Protein AF-A0A9X1FP89-F1 (afdb_monomer_lite)

Organism: NCBI:txid2857106

Structure (mmCIF, N/CA/C/O backbone):
data_AF-A0A9X1FP89-F1
#
_entry.id   AF-A0A9X1FP89-F1
#
loop_
_atom_site.group_PDB
_atom_site.id
_atom_site.type_symbol
_atom_site.label_atom_id
_atom_site.label_alt_id
_atom_site.label_comp_id
_atom_site.label_asym_id
_atom_site.label_entity_id
_atom_site.label_seq_id
_atom_site.pdbx_PDB_ins_code
_atom_site.Cartn_x
_atom_site.Cartn_y
_atom_site.Cartn_z
_atom_site.occupancy
_atom_site.B_iso_or_equiv
_atom_site.auth_seq_id
_atom_site.auth_comp_id
_atom_site.auth_asym_id
_atom_site.auth_atom_id
_atom_site.pdbx_PDB_model_num
ATOM 1 N N . MET A 1 1 ? 8.595 -19.463 -24.495 1.00 46.66 1 MET A N 1
ATOM 2 C CA . MET A 1 1 ? 9.398 -18.256 -24.786 1.00 46.66 1 MET A CA 1
ATOM 3 C C . MET A 1 1 ? 8.411 -17.117 -24.954 1.00 46.66 1 MET A C 1
ATOM 5 O O . MET A 1 1 ? 7.507 -17.278 -25.763 1.00 46.66 1 MET A O 1
ATOM 9 N N . ALA A 1 2 ? 8.495 -16.056 -24.147 1.00 54.38 2 ALA A N 1
ATOM 10 C CA . ALA A 1 2 ? 7.658 -14.874 -24.354 1.00 54.38 2 ALA A CA 1
ATOM 11 C C . ALA A 1 2 ? 8.023 -14.244 -25.707 1.00 54.38 2 ALA A C 1
ATOM 13 O O . ALA A 1 2 ? 9.203 -14.219 -26.069 1.00 54.38 2 ALA A O 1
ATOM 14 N N . ASN A 1 3 ? 7.022 -13.810 -26.473 1.00 66.75 3 ASN A N 1
ATOM 15 C CA . ASN A 1 3 ? 7.259 -13.108 -27.727 1.00 66.75 3 ASN A CA 1
ATOM 16 C C . ASN A 1 3 ? 7.947 -11.774 -27.405 1.00 66.75 3 ASN A C 1
ATOM 18 O O . ASN A 1 3 ? 7.342 -10.910 -26.784 1.00 66.75 3 ASN A O 1
ATOM 22 N N . ILE A 1 4 ? 9.209 -11.624 -27.810 1.00 62.62 4 ILE A N 1
ATOM 23 C CA . ILE A 1 4 ? 10.054 -10.476 -27.447 1.00 62.62 4 ILE A CA 1
ATOM 24 C C . ILE A 1 4 ? 9.498 -9.169 -28.042 1.00 62.62 4 ILE A C 1
ATOM 26 O O . ILE A 1 4 ? 9.781 -8.098 -27.523 1.00 62.62 4 ILE A O 1
ATOM 30 N N . THR A 1 5 ? 8.675 -9.243 -29.095 1.00 68.75 5 THR A N 1
ATOM 31 C CA . THR A 1 5 ? 8.035 -8.069 -29.710 1.00 68.75 5 THR A CA 1
ATOM 32 C C . THR A 1 5 ? 6.664 -7.739 -29.121 1.00 68.75 5 THR A C 1
ATOM 34 O O . THR A 1 5 ? 6.023 -6.801 -29.584 1.00 68.75 5 THR A O 1
ATOM 37 N N . HIS A 1 6 ? 6.159 -8.532 -28.175 1.00 74.94 6 HIS A N 1
ATOM 38 C CA . HIS A 1 6 ? 4.847 -8.312 -27.581 1.00 74.94 6 HIS A CA 1
ATOM 39 C C . HIS A 1 6 ? 4.991 -7.517 -26.283 1.00 74.94 6 HIS A C 1
ATOM 41 O O . HIS A 1 6 ? 5.431 -8.066 -25.275 1.00 74.94 6 HIS A O 1
ATOM 47 N N . ASN A 1 7 ? 4.602 -6.243 -26.327 1.00 78.06 7 ASN A N 1
ATOM 48 C CA . ASN A 1 7 ? 4.531 -5.370 -25.162 1.00 78.06 7 ASN A CA 1
ATOM 49 C C . ASN A 1 7 ? 3.125 -5.458 -24.539 1.00 78.06 7 ASN A C 1
ATOM 51 O O . ASN A 1 7 ? 2.133 -5.154 -25.199 1.00 78.06 7 ASN A O 1
ATOM 55 N N . LEU A 1 8 ? 3.033 -5.932 -23.299 1.00 77.25 8 LEU A N 1
ATOM 56 C CA . LEU A 1 8 ? 1.801 -6.063 -22.522 1.00 77.25 8 LEU A CA 1
ATOM 57 C C . LEU A 1 8 ? 1.361 -4.718 -21.939 1.00 77.25 8 LEU A C 1
ATOM 59 O O . LEU A 1 8 ? 0.159 -4.501 -21.790 1.00 77.25 8 LEU A O 1
ATOM 63 N N . ILE A 1 9 ? 2.305 -3.834 -21.596 1.00 87.19 9 ILE A N 1
ATOM 64 C CA . ILE A 1 9 ? 2.025 -2.505 -21.042 1.00 87.19 9 ILE A CA 1
ATOM 65 C C . ILE A 1 9 ? 2.865 -1.469 -21.796 1.00 87.19 9 ILE A C 1
ATOM 67 O O . ILE A 1 9 ? 3.996 -1.159 -21.432 1.00 87.19 9 ILE A O 1
ATOM 71 N N . ASP A 1 10 ? 2.269 -0.885 -22.835 1.00 86.25 10 ASP A N 1
ATOM 72 C CA . ASP A 1 10 ? 2.898 0.144 -23.670 1.00 86.25 10 ASP A CA 1
ATOM 73 C C . ASP A 1 10 ? 2.369 1.544 -23.340 1.00 86.25 10 ASP A C 1
ATOM 75 O O . ASP A 1 10 ? 1.729 2.209 -24.154 1.00 86.25 10 ASP A O 1
ATOM 79 N N . GLN A 1 11 ? 2.552 1.965 -22.089 1.00 88.69 11 GLN A N 1
ATOM 80 C CA . GLN A 1 11 ? 2.116 3.284 -21.638 1.00 88.69 11 GLN A CA 1
ATOM 81 C C . GLN A 1 11 ? 2.988 3.825 -20.510 1.00 88.69 11 GLN A C 1
ATOM 83 O O . GLN A 1 11 ? 3.505 3.087 -19.671 1.00 88.69 11 GLN A O 1
ATOM 88 N N . THR A 1 12 ? 3.076 5.147 -20.457 1.00 91.44 12 THR A N 1
ATOM 89 C CA . THR A 1 12 ? 3.593 5.894 -19.312 1.00 91.44 12 THR A CA 1
ATOM 90 C C . THR A 1 12 ? 2.441 6.603 -18.624 1.00 91.44 12 THR A C 1
ATOM 92 O O . THR A 1 12 ? 1.541 7.101 -19.301 1.00 91.44 12 THR A O 1
ATOM 95 N N . LEU A 1 13 ? 2.492 6.715 -17.299 1.00 91.38 13 LEU A N 1
ATOM 96 C CA . LEU A 1 13 ? 1.613 7.645 -16.596 1.00 91.38 13 LEU A CA 1
ATOM 97 C C . LEU A 1 13 ? 2.005 9.072 -16.981 1.00 91.38 13 LEU A C 1
ATOM 99 O O . LEU A 1 13 ? 3.177 9.442 -16.879 1.00 91.38 13 LEU A O 1
ATOM 103 N N . ASP A 1 14 ? 1.039 9.865 -17.433 1.00 95.38 14 ASP A N 1
ATOM 104 C CA . ASP A 1 14 ? 1.263 11.289 -17.627 1.00 95.38 14 ASP A CA 1
ATOM 105 C C . ASP A 1 14 ? 1.428 11.998 -16.263 1.00 95.38 14 ASP A C 1
ATOM 107 O O . ASP A 1 14 ? 0.981 11.485 -15.228 1.00 95.38 14 ASP A O 1
ATOM 111 N N . PRO A 1 15 ? 2.062 13.185 -16.230 1.00 95.44 15 PRO A N 1
ATOM 112 C CA . PRO A 1 15 ? 2.335 13.881 -14.975 1.00 95.44 15 PRO A CA 1
ATOM 113 C C . PRO A 1 15 ? 1.086 14.222 -14.151 1.00 95.44 15 PRO A C 1
ATOM 115 O O . PRO A 1 15 ? 1.170 14.251 -12.923 1.00 95.44 15 PRO A O 1
ATOM 118 N N . ALA A 1 16 ? -0.061 14.476 -14.793 1.00 95.88 16 ALA A N 1
ATOM 119 C CA . ALA A 1 16 ? -1.288 14.819 -14.081 1.00 95.88 16 ALA A CA 1
ATOM 120 C C . ALA A 1 16 ? -1.860 13.587 -13.371 1.00 95.88 16 ALA A C 1
ATOM 122 O O . ALA A 1 16 ? -2.140 13.657 -12.174 1.00 95.88 16 ALA A O 1
ATOM 123 N N . THR A 1 17 ? -1.927 12.446 -14.065 1.00 96.56 17 THR A N 1
ATOM 124 C CA . THR A 1 17 ? -2.358 11.170 -13.472 1.00 96.56 17 THR A CA 1
ATOM 125 C C . THR A 1 17 ? -1.453 10.750 -12.310 1.00 96.56 17 THR A C 1
ATOM 127 O O . THR A 1 17 ? -1.944 10.323 -11.264 1.00 96.56 17 THR A O 1
ATOM 130 N N . LEU A 1 18 ? -0.129 10.895 -12.452 1.00 96.12 18 LEU A N 1
ATOM 131 C CA . LEU A 1 18 ? 0.809 10.573 -11.372 1.00 96.12 18 LEU A CA 1
ATOM 132 C C . LEU A 1 18 ? 0.561 11.446 -10.130 1.00 96.12 18 LEU A C 1
ATOM 134 O O . LEU A 1 18 ? 0.462 10.924 -9.020 1.00 96.12 18 LEU A O 1
ATOM 138 N N . SER A 1 19 ? 0.393 12.756 -10.324 1.00 97.00 19 SER A N 1
ATOM 139 C CA . SER A 1 19 ? 0.108 13.688 -9.229 1.00 97.00 19 SER A CA 1
ATOM 140 C C . SER A 1 19 ? -1.235 13.398 -8.549 1.00 97.00 19 SER A C 1
ATOM 142 O O . SER A 1 19 ? -1.339 13.480 -7.326 1.00 97.00 19 SER A O 1
ATOM 144 N N . GLU A 1 20 ? -2.266 13.016 -9.306 1.00 97.75 20 GLU A N 1
ATOM 145 C CA . GLU A 1 20 ? -3.570 12.644 -8.748 1.00 97.75 20 GLU A CA 1
ATOM 146 C C . GLU A 1 20 ? -3.477 11.403 -7.846 1.00 97.75 20 GLU A C 1
ATOM 148 O O . GLU A 1 20 ? -4.008 11.404 -6.731 1.00 97.75 20 GLU A O 1
ATOM 153 N N . ILE A 1 21 ? -2.731 10.377 -8.270 1.00 96.56 21 ILE A N 1
ATOM 154 C CA . ILE A 1 21 ? -2.474 9.182 -7.453 1.00 96.56 21 ILE A CA 1
ATOM 155 C C . ILE A 1 21 ? -1.767 9.563 -6.146 1.00 96.56 21 ILE A C 1
ATOM 157 O O . ILE A 1 21 ? -2.202 9.145 -5.070 1.00 96.56 21 ILE A O 1
ATOM 161 N N . GLU A 1 22 ? -0.714 10.379 -6.214 1.00 96.50 22 GLU A N 1
ATOM 162 C CA . GLU A 1 22 ? 0.015 10.844 -5.027 1.00 96.50 22 GLU A CA 1
ATOM 163 C C . GLU A 1 22 ? -0.886 11.640 -4.074 1.00 96.50 22 GLU A C 1
ATOM 165 O O . GLU A 1 22 ? -0.876 11.409 -2.863 1.00 96.50 22 GLU A O 1
ATOM 170 N N . ASN A 1 23 ? -1.738 12.519 -4.606 1.00 98.00 23 ASN A N 1
ATOM 171 C CA . ASN A 1 23 ? -2.696 13.282 -3.808 1.00 98.00 23 ASN A CA 1
ATOM 172 C C . ASN A 1 23 ? -3.694 12.372 -3.081 1.00 98.00 23 ASN A C 1
ATOM 174 O O . ASN A 1 23 ? -3.992 12.597 -1.906 1.00 98.00 23 ASN A O 1
ATOM 178 N N . HIS A 1 24 ? -4.182 11.316 -3.734 1.00 96.62 24 HIS A N 1
ATOM 179 C CA . HIS A 1 24 ? -5.055 10.339 -3.088 1.00 96.62 24 HIS A CA 1
ATOM 180 C C . HIS A 1 24 ? -4.345 9.542 -1.990 1.00 96.62 24 HIS A C 1
ATOM 182 O O . HIS A 1 24 ? -4.939 9.312 -0.934 1.00 96.62 24 HIS A O 1
ATOM 188 N N . LEU A 1 25 ? -3.084 9.153 -2.192 1.00 96.00 25 LEU A N 1
ATOM 189 C CA . LEU A 1 25 ? -2.292 8.473 -1.162 1.00 96.00 25 LEU A CA 1
ATOM 190 C C . LEU A 1 25 ? -2.066 9.380 0.055 1.00 96.00 25 LEU A C 1
ATOM 192 O O . LEU A 1 25 ? -2.327 8.961 1.185 1.00 96.00 25 LEU A O 1
ATOM 196 N N . ASN A 1 26 ? -1.701 10.642 -0.178 1.00 96.38 26 ASN A N 1
ATOM 197 C CA . ASN A 1 26 ? -1.537 11.648 0.873 1.00 96.38 26 ASN A CA 1
ATOM 198 C C . ASN A 1 26 ? -2.847 11.892 1.640 1.00 96.38 26 ASN A C 1
ATOM 200 O O . ASN A 1 26 ? -2.848 11.991 2.869 1.00 96.38 26 ASN A O 1
ATOM 204 N N . ALA A 1 27 ? -3.981 11.946 0.935 1.00 96.62 27 ALA A N 1
ATOM 205 C CA . ALA A 1 27 ? -5.294 12.095 1.557 1.00 96.62 27 ALA A CA 1
ATOM 206 C C . ALA A 1 27 ? -5.652 10.891 2.444 1.00 96.62 27 ALA A C 1
ATOM 208 O O . ALA A 1 27 ? -6.158 11.071 3.553 1.00 96.62 27 ALA A O 1
ATOM 209 N N . VAL A 1 28 ? -5.357 9.665 1.995 1.00 94.62 28 VAL A N 1
ATOM 210 C CA . VAL A 1 28 ? -5.552 8.454 2.808 1.00 94.62 28 VAL A CA 1
ATOM 211 C C . VAL A 1 28 ? -4.678 8.500 4.060 1.00 94.62 28 VAL A C 1
ATOM 213 O O . VAL A 1 28 ? -5.186 8.266 5.155 1.00 94.62 28 VAL A O 1
ATOM 216 N N . GLU A 1 29 ? -3.396 8.842 3.931 1.00 93.62 29 GLU A N 1
ATOM 217 C CA . GLU A 1 29 ? -2.480 8.950 5.072 1.00 93.62 29 GLU A CA 1
ATOM 218 C C . GLU A 1 29 ? -2.936 10.010 6.090 1.00 93.62 29 GLU A C 1
ATOM 220 O O . GLU A 1 29 ? -2.841 9.804 7.304 1.00 93.62 29 GLU A O 1
ATOM 225 N N . ALA A 1 30 ? -3.472 11.137 5.618 1.00 95.50 30 ALA A N 1
ATOM 226 C CA . ALA A 1 30 ? -3.972 12.207 6.474 1.00 95.50 30 ALA A CA 1
ATOM 227 C C . ALA A 1 30 ? -5.200 11.801 7.310 1.00 95.50 30 ALA A C 1
ATOM 229 O O . ALA A 1 30 ? -5.346 12.289 8.430 1.00 95.50 30 ALA A O 1
ATOM 230 N N . LEU A 1 31 ? -6.054 10.908 6.796 1.00 95.19 31 LEU A N 1
ATOM 231 C CA . LEU A 1 31 ? -7.280 10.453 7.466 1.00 95.19 31 LEU A CA 1
ATOM 232 C C . LEU A 1 31 ? -7.047 9.354 8.515 1.00 95.19 31 LEU A C 1
ATOM 234 O O . LEU A 1 31 ? -7.933 9.091 9.331 1.00 95.19 31 LEU A O 1
ATOM 238 N N . LEU A 1 32 ? -5.891 8.685 8.499 1.00 92.00 32 LEU A N 1
ATOM 239 C CA . LEU A 1 32 ? -5.596 7.607 9.442 1.00 92.00 32 LEU A CA 1
ATOM 240 C C . LEU A 1 32 ? -5.222 8.155 10.832 1.00 92.00 32 LEU A C 1
ATOM 242 O O . LEU A 1 32 ? -4.478 9.133 10.931 1.00 92.00 32 LEU A O 1
ATOM 246 N N . PRO A 1 33 ? -5.670 7.509 11.928 1.00 90.94 33 PRO A N 1
ATOM 247 C CA . PRO A 1 33 ? -5.237 7.877 13.271 1.00 90.94 33 PRO A CA 1
ATOM 248 C C . PRO A 1 33 ? -3.732 7.619 13.430 1.00 90.94 33 PRO A C 1
ATOM 250 O O . PRO A 1 33 ? -3.238 6.530 13.135 1.00 90.94 33 PRO A O 1
ATOM 253 N N . LYS A 1 34 ? -2.992 8.627 13.903 1.00 86.50 34 LYS A N 1
ATOM 254 C CA . LYS A 1 34 ? -1.523 8.613 13.904 1.00 86.50 34 LYS A CA 1
ATOM 255 C C . LYS A 1 34 ? -0.963 8.281 15.286 1.00 86.50 34 LYS A C 1
ATOM 257 O O . LYS A 1 34 ? -1.103 9.056 16.227 1.00 86.50 34 LYS A O 1
ATOM 262 N N . LYS A 1 35 ? -0.263 7.149 15.384 1.00 88.31 35 LYS A N 1
ATOM 263 C CA . 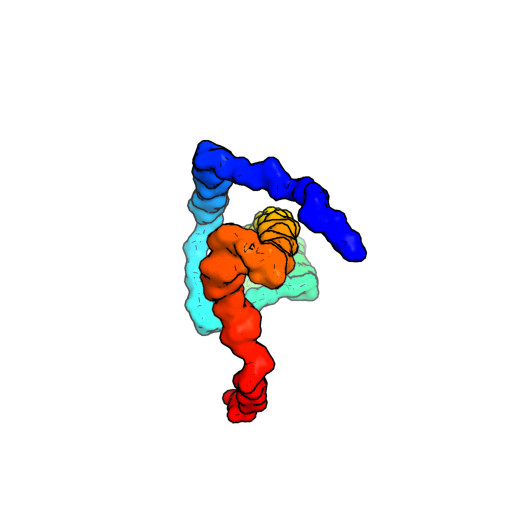LYS A 1 35 ? 0.699 6.845 16.453 1.00 88.31 35 LYS A CA 1
ATOM 264 C C . LYS A 1 35 ? 1.754 5.889 15.904 1.00 88.31 35 LYS A C 1
ATOM 266 O O . LYS A 1 35 ? 1.431 4.775 15.501 1.00 88.31 35 LYS A O 1
ATOM 271 N N . ALA A 1 36 ? 3.013 6.313 15.889 1.00 83.12 36 ALA A N 1
ATOM 272 C CA . ALA A 1 36 ? 4.110 5.425 15.528 1.00 83.12 36 ALA A CA 1
ATOM 273 C C . ALA A 1 36 ? 4.439 4.500 16.706 1.00 83.12 36 ALA A C 1
ATOM 275 O O . ALA A 1 36 ? 4.572 4.961 17.838 1.00 83.12 36 ALA A O 1
ATOM 276 N N . LEU A 1 37 ? 4.585 3.203 16.429 1.00 89.19 37 LEU A N 1
ATOM 277 C CA . LEU A 1 37 ? 5.112 2.252 17.404 1.00 89.19 37 LEU A CA 1
ATOM 278 C C . LEU A 1 37 ? 6.639 2.317 17.416 1.00 89.19 37 LEU A C 1
ATOM 280 O O . LEU A 1 37 ? 7.283 2.238 16.364 1.00 89.19 37 LEU A O 1
ATOM 284 N N . THR A 1 38 ? 7.216 2.379 18.609 1.00 92.12 38 THR A N 1
ATOM 285 C CA . THR A 1 38 ? 8.645 2.127 18.825 1.00 92.12 38 THR A CA 1
ATOM 286 C C . THR A 1 38 ? 8.992 0.662 18.525 1.00 92.12 38 THR A C 1
ATOM 288 O O . THR A 1 38 ? 8.122 -0.212 18.473 1.00 92.12 38 THR A O 1
ATOM 291 N N . ALA A 1 39 ? 10.279 0.359 18.322 1.00 90.44 39 ALA A N 1
ATOM 292 C CA . ALA A 1 39 ? 10.733 -1.018 18.094 1.00 90.44 39 ALA A CA 1
ATOM 293 C C . ALA A 1 39 ? 10.347 -1.959 19.253 1.00 90.44 39 ALA A C 1
ATOM 295 O O . ALA A 1 39 ? 9.960 -3.104 19.016 1.00 90.44 39 ALA A O 1
ATOM 296 N N . ASP A 1 40 ? 10.388 -1.455 20.487 1.00 92.75 40 ASP A N 1
ATOM 297 C CA . ASP A 1 40 ? 9.993 -2.205 21.677 1.00 92.75 40 ASP A CA 1
ATOM 298 C C . ASP A 1 40 ? 8.484 -2.437 21.741 1.00 92.75 40 ASP A C 1
ATOM 300 O O . ASP A 1 40 ? 8.046 -3.550 22.034 1.00 92.75 40 ASP A O 1
ATOM 304 N N . GLU A 1 41 ? 7.675 -1.424 21.426 1.00 91.31 41 GLU A N 1
ATOM 305 C CA . GLU A 1 41 ? 6.219 -1.576 21.363 1.00 91.31 41 GLU A CA 1
ATOM 306 C C . GLU A 1 41 ? 5.803 -2.594 20.296 1.00 91.31 41 GLU A C 1
ATOM 308 O O . GLU A 1 41 ? 4.937 -3.423 20.560 1.00 91.31 41 GLU A O 1
ATOM 313 N N . ARG A 1 42 ? 6.463 -2.615 19.128 1.00 91.12 42 ARG A N 1
ATOM 314 C CA . ARG A 1 42 ? 6.186 -3.613 18.076 1.00 91.12 42 ARG A CA 1
ATOM 315 C C . ARG A 1 42 ? 6.412 -5.052 18.536 1.00 91.12 42 ARG A C 1
ATOM 317 O O . ARG A 1 42 ? 5.701 -5.942 18.087 1.00 91.12 42 ARG A O 1
ATOM 324 N N . LYS A 1 43 ? 7.397 -5.286 19.409 1.00 90.19 43 LYS A N 1
ATOM 325 C CA . LYS A 1 43 ? 7.683 -6.620 19.963 1.00 90.19 43 LYS A CA 1
ATOM 326 C C . LYS A 1 43 ? 6.733 -6.993 21.102 1.00 90.19 43 LYS A C 1
ATOM 328 O O . LYS A 1 43 ? 6.425 -8.167 21.277 1.00 90.19 43 LYS A O 1
ATOM 333 N N . LYS A 1 44 ? 6.313 -6.008 21.903 1.00 93.25 44 LYS A N 1
ATOM 334 C CA . LYS A 1 44 ? 5.514 -6.219 23.121 1.00 93.25 44 LYS A CA 1
ATOM 335 C C . LYS A 1 44 ? 4.010 -6.273 22.856 1.00 93.25 44 LYS A C 1
ATOM 337 O O . LYS A 1 44 ? 3.299 -7.000 23.549 1.00 93.25 44 LYS A O 1
ATOM 342 N N . TYR A 1 45 ? 3.505 -5.476 21.917 1.00 91.75 45 TYR A N 1
ATOM 343 C CA . TYR A 1 45 ? 2.071 -5.376 21.660 1.00 91.75 45 TYR A CA 1
ATOM 344 C C . TYR A 1 45 ? 1.555 -6.618 20.939 1.00 91.75 45 TYR A C 1
ATOM 346 O O . TYR A 1 45 ? 2.183 -7.148 20.025 1.00 91.75 45 TYR A O 1
ATOM 354 N N . ARG A 1 46 ? 0.388 -7.097 21.375 1.00 90.62 46 ARG A N 1
ATOM 355 C CA . ARG A 1 46 ? -0.234 -8.294 20.810 1.00 90.62 46 ARG A CA 1
ATOM 356 C C . ARG A 1 46 ? -0.927 -7.958 19.497 1.00 90.62 46 ARG A C 1
ATOM 358 O O . ARG A 1 46 ? -1.657 -6.975 19.409 1.00 90.62 46 ARG A O 1
ATOM 365 N N . GLY A 1 47 ? -0.753 -8.825 18.508 1.00 89.44 47 GLY A N 1
ATOM 366 C CA . GLY A 1 47 ? -1.624 -8.866 17.339 1.00 89.44 47 GLY A CA 1
ATOM 367 C C . GLY A 1 47 ? -2.923 -9.622 17.631 1.00 89.44 47 GLY A C 1
ATOM 368 O O . GLY A 1 47 ? -2.989 -10.462 18.534 1.00 89.44 47 GLY A O 1
ATOM 369 N N . LEU A 1 48 ? -3.948 -9.358 16.825 1.00 91.88 48 LEU A N 1
ATOM 370 C CA . LEU A 1 48 ? -5.159 -10.175 16.776 1.00 91.88 48 LEU A CA 1
ATOM 371 C C . LEU A 1 48 ? -5.066 -11.121 15.578 1.00 91.88 48 LEU A C 1
ATOM 373 O O . LEU A 1 48 ? -5.151 -10.682 14.431 1.00 91.88 48 LEU A O 1
ATOM 377 N N . ASP A 1 49 ? -4.858 -12.406 15.860 1.00 91.94 49 ASP A N 1
ATOM 378 C CA . ASP A 1 49 ? -5.111 -13.488 14.910 1.00 91.94 49 ASP A CA 1
ATOM 379 C C . ASP A 1 49 ? -6.601 -13.884 14.954 1.00 91.94 49 ASP A C 1
ATOM 381 O O . ASP A 1 49 ? -7.387 -13.324 15.722 1.00 91.94 49 ASP A O 1
ATOM 385 N N . VAL A 1 50 ? -7.004 -14.863 14.140 1.00 92.44 50 VAL A N 1
ATOM 386 C CA . VAL A 1 50 ? -8.406 -15.314 14.062 1.00 92.44 50 VAL A CA 1
ATOM 387 C C . VAL A 1 50 ? -8.949 -15.762 15.427 1.00 92.44 50 VAL A C 1
ATOM 389 O O . VAL A 1 50 ? -10.095 -15.467 15.763 1.00 92.44 50 VAL A O 1
ATOM 392 N N . ARG A 1 51 ? -8.131 -16.443 16.241 1.00 94.69 51 ARG A N 1
ATOM 393 C CA . ARG A 1 51 ? -8.553 -16.966 17.551 1.00 94.69 51 ARG A CA 1
ATOM 394 C C . ARG A 1 51 ? -8.684 -15.846 18.577 1.00 94.69 51 ARG A C 1
ATOM 396 O O . ARG A 1 51 ? -9.689 -15.773 19.279 1.00 94.69 51 ARG A O 1
ATOM 403 N N . ASN A 1 52 ? -7.696 -14.958 18.638 1.00 94.00 52 ASN A N 1
ATOM 404 C CA . ASN A 1 52 ? -7.698 -13.816 19.544 1.00 94.00 52 ASN A CA 1
ATOM 405 C C . ASN A 1 52 ? -8.835 -12.847 19.204 1.00 94.00 52 ASN A C 1
ATOM 407 O O . ASN A 1 52 ? -9.473 -12.323 20.112 1.00 94.00 52 ASN A O 1
ATOM 411 N N . LEU A 1 53 ? -9.133 -12.643 17.916 1.00 95.44 53 LEU A N 1
ATOM 412 C CA . LEU A 1 53 ? -10.269 -11.833 17.480 1.00 95.44 53 LEU A CA 1
ATOM 413 C C . LEU A 1 53 ? -11.597 -12.412 17.982 1.00 95.44 53 LEU A C 1
ATOM 415 O O . LEU A 1 53 ? -12.374 -11.689 18.603 1.00 95.44 53 LEU A O 1
ATOM 419 N N . ALA A 1 54 ? -11.826 -13.714 17.782 1.00 96.44 54 ALA A N 1
ATOM 420 C CA . ALA A 1 54 ? -13.036 -14.385 18.257 1.00 96.44 54 ALA A CA 1
ATOM 421 C C . ALA A 1 54 ? -13.188 -14.287 19.786 1.00 96.44 54 ALA A C 1
ATOM 423 O O . ALA A 1 54 ? -14.292 -14.094 20.294 1.00 96.44 54 ALA A O 1
ATOM 424 N N . PHE A 1 55 ? -12.077 -14.366 20.528 1.00 97.19 55 PHE A N 1
ATOM 425 C CA . PHE A 1 55 ? -12.083 -14.171 21.976 1.00 97.19 55 PHE A CA 1
ATOM 426 C C . PHE A 1 55 ? -12.490 -12.746 22.376 1.00 97.19 55 PHE A C 1
ATOM 428 O O . PHE A 1 55 ? -13.340 -12.584 23.249 1.00 97.19 55 PHE A O 1
ATOM 435 N N . VAL A 1 56 ? -11.934 -11.714 21.732 1.00 95.88 56 VAL A N 1
ATOM 436 C CA . VAL A 1 56 ? -12.293 -10.312 22.021 1.00 95.88 56 VAL A CA 1
ATOM 437 C C . VAL A 1 56 ? -13.763 -10.039 21.688 1.00 95.88 56 VAL A C 1
ATOM 439 O O . VAL A 1 56 ? -14.464 -9.395 22.466 1.00 95.88 56 VAL A O 1
ATOM 442 N N . GLU A 1 57 ? -14.269 -10.576 20.576 1.00 95.94 57 GLU A N 1
ATOM 443 C CA . GLU A 1 57 ? -15.689 -10.485 20.214 1.00 95.94 57 GLU A CA 1
ATOM 444 C C . GLU A 1 57 ? -16.595 -11.165 21.246 1.00 95.94 57 GLU A C 1
ATOM 446 O O . GLU A 1 57 ? -17.626 -10.608 21.635 1.00 95.94 57 GLU A O 1
ATOM 451 N N . ALA A 1 58 ? -16.202 -12.347 21.726 1.00 96.38 58 ALA A N 1
ATOM 452 C CA . ALA A 1 58 ? -16.921 -13.052 22.778 1.00 96.38 58 ALA A CA 1
ATOM 453 C C . ALA A 1 58 ? -16.902 -12.267 24.098 1.00 96.38 58 ALA A C 1
ATOM 455 O O . ALA A 1 58 ? -17.949 -12.122 24.727 1.00 96.38 58 ALA A O 1
ATOM 456 N N . ALA A 1 59 ? -15.754 -11.708 24.492 1.00 93.94 59 ALA A N 1
ATOM 457 C CA . ALA A 1 59 ? -15.626 -10.885 25.692 1.00 93.94 59 ALA A CA 1
ATOM 458 C C . ALA A 1 59 ? -16.531 -9.645 25.630 1.00 93.94 59 ALA A C 1
ATOM 460 O O . ALA A 1 59 ? -17.251 -9.357 26.585 1.00 93.94 59 ALA A O 1
ATOM 461 N N . LEU A 1 60 ? -16.573 -8.961 24.483 1.00 94.38 60 LEU A N 1
ATOM 462 C CA . LEU A 1 60 ? -17.455 -7.816 24.258 1.00 94.38 60 LEU A CA 1
ATOM 463 C C . LEU A 1 60 ? -18.937 -8.209 24.302 1.00 94.38 60 LEU A C 1
ATOM 465 O O . LEU A 1 60 ? -19.759 -7.500 24.883 1.00 94.38 60 LEU A O 1
ATOM 469 N N . LYS A 1 61 ? -19.292 -9.366 23.734 1.00 93.94 61 LYS A N 1
ATOM 470 C CA . LYS A 1 61 ? -20.653 -9.907 23.824 1.00 93.94 61 LYS A CA 1
ATOM 471 C C . LYS A 1 61 ? -21.043 -10.202 25.273 1.00 93.94 61 LYS A C 1
ATOM 473 O O . LYS A 1 61 ? -22.145 -9.851 25.688 1.00 93.94 61 LYS A O 1
ATOM 478 N N . VAL A 1 62 ? -20.154 -10.823 26.046 1.00 93.25 62 VAL A N 1
ATOM 479 C CA . VAL A 1 62 ? -20.381 -11.103 27.470 1.00 93.25 62 VAL A CA 1
ATOM 480 C C . VAL A 1 62 ? -20.565 -9.801 28.249 1.00 93.25 62 VAL A C 1
ATOM 482 O O . VAL A 1 62 ? -21.557 -9.670 28.959 1.00 93.25 62 VAL A O 1
ATOM 485 N N . GLN A 1 63 ? -19.688 -8.811 28.049 1.00 90.25 63 GLN A N 1
ATOM 486 C CA . GLN A 1 63 ? -19.799 -7.492 28.681 1.00 90.25 63 GLN A CA 1
ATOM 487 C C . GLN A 1 63 ? -21.158 -6.829 28.404 1.00 90.25 63 GLN A C 1
ATOM 489 O O . GLN A 1 63 ? -21.748 -6.242 29.302 1.00 90.25 63 GLN A O 1
ATOM 494 N N . LYS A 1 64 ? -21.688 -6.934 27.180 1.00 89.19 64 LYS A N 1
ATOM 495 C CA . LYS A 1 64 ? -22.976 -6.322 26.809 1.00 89.19 64 LYS A CA 1
ATOM 496 C C . LYS A 1 64 ? -24.209 -7.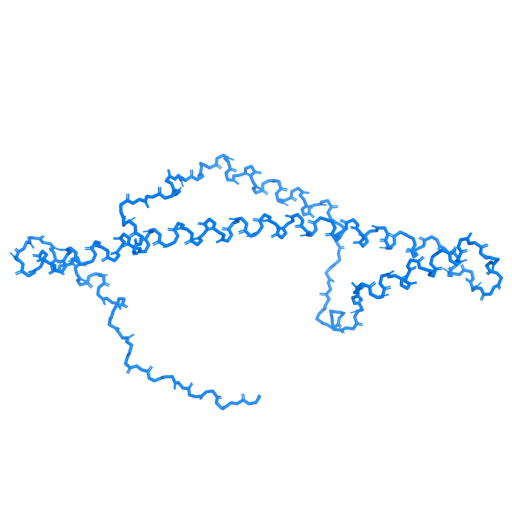063 27.325 1.00 89.19 64 LYS A C 1
ATOM 498 O O . LYS A 1 64 ? -25.288 -6.481 27.358 1.00 89.19 64 LYS A O 1
ATOM 503 N N . THR A 1 65 ? -24.080 -8.348 27.647 1.00 90.12 65 THR A N 1
ATOM 504 C CA . THR A 1 65 ? -25.226 -9.217 27.966 1.00 90.12 65 THR A CA 1
ATOM 505 C C . THR A 1 65 ? -25.344 -9.534 29.449 1.00 90.12 65 THR A C 1
ATOM 507 O O . THR A 1 65 ? -26.455 -9.744 29.931 1.00 90.12 65 THR A O 1
ATOM 510 N N . LEU A 1 66 ? -24.226 -9.577 30.175 1.00 87.88 66 LEU A N 1
ATOM 511 C CA . LEU A 1 66 ? -24.205 -9.899 31.596 1.00 87.88 66 LEU A CA 1
ATOM 512 C C . LEU A 1 66 ? -24.086 -8.640 32.466 1.00 87.88 66 LEU A C 1
ATOM 514 O O . LEU A 1 66 ? -23.516 -7.637 32.034 1.00 87.88 66 LEU A O 1
ATOM 518 N N . PRO A 1 67 ? -24.568 -8.687 33.723 1.00 83.00 67 PRO A N 1
ATOM 519 C CA . PRO A 1 67 ? -24.349 -7.612 34.681 1.00 83.00 67 PRO A CA 1
ATOM 520 C C . PRO A 1 67 ? -22.856 -7.317 34.876 1.00 83.00 67 PRO A C 1
ATOM 522 O O . PRO A 1 67 ? -22.058 -8.206 35.171 1.00 83.00 67 PRO A O 1
ATOM 525 N N . LEU A 1 68 ? -22.482 -6.042 34.782 1.00 86.19 68 LEU A N 1
ATOM 526 C CA . LEU A 1 68 ? -21.091 -5.578 34.876 1.00 86.19 68 LEU A CA 1
ATOM 527 C C . LEU A 1 68 ? -20.533 -5.554 36.310 1.00 86.19 68 LEU A C 1
ATOM 529 O O . LEU A 1 68 ? -19.470 -4.986 36.542 1.00 86.19 68 LEU A O 1
ATOM 533 N N . THR A 1 69 ? -21.234 -6.125 37.289 1.00 87.06 69 THR A N 1
ATOM 534 C CA . THR A 1 69 ? -20.882 -6.052 38.720 1.00 87.06 69 THR A CA 1
ATOM 535 C C . THR A 1 69 ? -19.514 -6.652 39.042 1.00 87.06 69 THR A C 1
ATOM 537 O O . THR A 1 69 ? -18.886 -6.244 40.012 1.00 87.06 69 THR A O 1
ATOM 540 N N . VAL A 1 70 ? -19.038 -7.585 38.214 1.00 86.38 70 VAL A N 1
ATOM 541 C CA . VAL A 1 70 ? -17.735 -8.253 38.362 1.00 86.38 70 VAL A CA 1
ATOM 542 C C . VAL A 1 70 ? -16.576 -7.428 37.785 1.00 86.38 70 VAL A C 1
ATOM 544 O O . VAL A 1 70 ? -15.417 -7.698 38.090 1.00 86.38 70 VAL A O 1
ATOM 547 N N . LEU A 1 71 ? -16.866 -6.435 36.936 1.00 86.69 71 LEU A N 1
ATOM 548 C CA . LEU A 1 71 ? -15.852 -5.599 36.297 1.00 86.69 71 LEU A CA 1
ATOM 549 C C . LEU A 1 71 ? -15.625 -4.307 37.100 1.00 86.69 71 LEU A C 1
ATOM 551 O O . LEU A 1 71 ? -16.596 -3.662 37.501 1.00 86.69 71 LEU A O 1
ATOM 555 N N . PRO A 1 72 ? -14.367 -3.873 37.295 1.00 88.44 72 PRO A N 1
ATOM 556 C CA . PRO A 1 72 ? -14.061 -2.537 37.803 1.00 88.44 72 PRO A CA 1
ATOM 557 C C . PRO A 1 72 ? -14.598 -1.439 36.875 1.00 88.44 72 PRO A C 1
ATOM 559 O O . PRO A 1 72 ? -14.629 -1.617 35.657 1.00 88.44 72 PRO A O 1
ATOM 562 N N . ASP A 1 73 ? -14.953 -0.274 37.424 1.00 86.31 73 ASP A N 1
ATOM 563 C CA . ASP A 1 73 ? -15.544 0.834 36.654 1.00 86.31 73 ASP A CA 1
ATOM 564 C C . ASP A 1 73 ? -14.739 1.273 35.412 1.00 86.31 73 ASP A C 1
ATOM 566 O O . ASP A 1 73 ? -15.356 1.450 34.359 1.00 86.31 73 ASP A O 1
ATOM 570 N N . PRO A 1 74 ? -13.390 1.356 35.432 1.00 83.56 74 PRO A N 1
ATOM 571 C CA . PRO A 1 74 ? -12.615 1.686 34.230 1.00 83.56 74 PRO A CA 1
ATOM 572 C C . PRO A 1 74 ? -12.828 0.706 33.060 1.00 83.56 74 PRO A C 1
ATOM 574 O O . PRO A 1 74 ? -12.774 1.096 31.892 1.00 83.56 74 PRO A O 1
ATOM 577 N N . MET A 1 75 ? -13.107 -0.566 33.365 1.00 84.50 75 MET A N 1
ATOM 578 C CA . MET A 1 75 ? -13.315 -1.633 32.379 1.00 84.50 75 MET A CA 1
ATOM 579 C C . MET A 1 75 ? -14.750 -1.684 31.841 1.00 84.50 75 MET A C 1
ATOM 581 O O . MET A 1 75 ? -15.017 -2.417 30.894 1.00 84.50 75 MET A O 1
ATOM 585 N N . LYS A 1 76 ? -15.675 -0.903 32.412 1.00 84.12 76 LYS A N 1
ATOM 586 C CA . LYS A 1 76 ? -17.059 -0.782 31.922 1.00 84.12 76 LYS A CA 1
ATOM 587 C C . LYS A 1 76 ? -17.192 0.192 30.750 1.00 84.12 76 LYS A C 1
ATOM 589 O O . LYS A 1 76 ? -18.265 0.282 30.164 1.00 84.12 76 LYS A O 1
ATOM 594 N N . SER A 1 77 ? -16.127 0.924 30.425 1.00 83.69 77 SER A N 1
ATOM 595 C CA . SER A 1 77 ? -16.110 1.883 29.321 1.00 83.69 77 SER A CA 1
ATOM 596 C C . SER A 1 77 ? -16.285 1.214 27.951 1.00 83.69 77 SER A C 1
ATOM 598 O O . SER A 1 77 ? -15.972 0.040 27.754 1.00 83.69 77 SER A O 1
ATOM 600 N N . GLU A 1 78 ? -16.715 2.001 26.963 1.00 88.38 78 GLU A N 1
ATOM 601 C CA . GLU A 1 78 ? -16.817 1.590 25.552 1.00 88.38 78 GLU A CA 1
ATOM 602 C C . GLU A 1 78 ? -15.450 1.440 24.853 1.00 88.38 78 GLU A C 1
ATOM 604 O O . GLU A 1 78 ? -15.395 1.276 23.634 1.00 88.38 78 GLU A O 1
ATOM 609 N N . GLY A 1 79 ? -14.332 1.539 25.585 1.00 91.00 79 GLY A N 1
ATOM 610 C CA . GLY A 1 79 ? -12.984 1.527 25.007 1.00 91.00 79 GLY A CA 1
ATOM 611 C C . GLY A 1 79 ? -12.729 0.288 24.150 1.00 91.00 79 GLY A C 1
ATOM 612 O O . GLY A 1 79 ? -12.394 0.412 22.975 1.00 91.00 79 GLY A O 1
ATOM 613 N N . MET A 1 80 ? -13.021 -0.903 24.689 1.00 92.56 80 MET A N 1
ATOM 614 C CA . MET A 1 80 ? -12.842 -2.165 23.959 1.00 92.56 80 MET A CA 1
ATOM 615 C C . MET A 1 80 ? -13.698 -2.235 22.682 1.00 92.56 80 MET A C 1
ATOM 617 O O . MET A 1 80 ? -13.267 -2.805 21.681 1.00 92.56 80 MET A O 1
ATOM 621 N N . GLU A 1 81 ? -14.896 -1.642 22.687 1.00 94.56 81 GLU A N 1
ATOM 622 C CA . GLU A 1 81 ? -15.759 -1.594 21.504 1.00 94.56 81 GLU A CA 1
ATOM 623 C C . GLU A 1 81 ? -15.186 -0.705 20.405 1.00 94.56 81 GLU A C 1
ATOM 625 O O . GLU A 1 81 ? -15.155 -1.103 19.235 1.00 94.56 81 GLU A O 1
ATOM 630 N N . LYS A 1 82 ? -14.709 0.484 20.780 1.00 95.19 82 LYS A N 1
ATOM 631 C CA . LYS A 1 82 ? -14.083 1.432 19.854 1.00 95.19 82 LYS A CA 1
ATOM 632 C C . LYS A 1 82 ? -12.809 0.838 19.259 1.00 95.19 82 LYS A C 1
ATOM 634 O O . LYS A 1 82 ? -12.642 0.885 18.041 1.00 95.19 82 LYS A O 1
ATOM 639 N N . ASP A 1 83 ? -11.986 0.191 20.080 1.00 95.12 83 ASP A N 1
ATOM 640 C CA . ASP A 1 83 ? -10.748 -0.459 19.644 1.00 95.12 83 ASP A CA 1
ATOM 641 C C . ASP A 1 83 ? -11.015 -1.618 18.676 1.00 95.12 83 ASP A C 1
ATOM 643 O O . ASP A 1 83 ? -10.409 -1.689 17.605 1.00 95.12 83 ASP A O 1
ATOM 647 N N . LEU A 1 84 ? -11.961 -2.509 19.003 1.00 95.88 84 LEU A N 1
ATOM 648 C CA . LEU A 1 84 ? -12.335 -3.622 18.126 1.00 95.88 84 LEU A CA 1
ATOM 649 C C . LEU A 1 84 ? -12.918 -3.122 16.795 1.00 95.8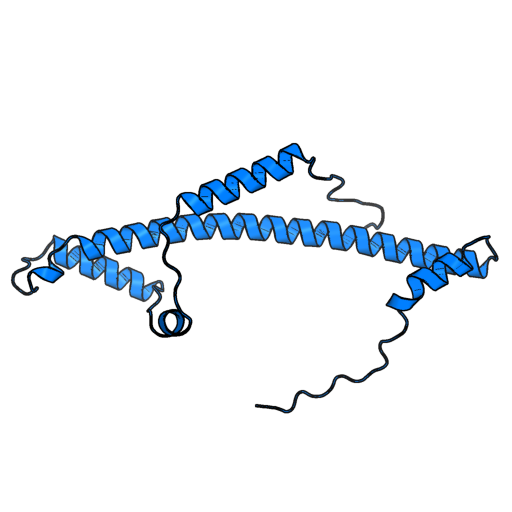8 84 LEU A C 1
ATOM 651 O O . LEU A 1 84 ? -12.626 -3.677 15.732 1.00 95.88 84 LEU A O 1
ATOM 655 N N . THR A 1 85 ? -13.730 -2.066 16.844 1.00 96.38 85 THR A N 1
ATOM 656 C CA . THR A 1 85 ? -14.307 -1.436 15.651 1.00 96.38 85 THR A CA 1
ATOM 657 C C . THR A 1 85 ? -13.213 -0.847 14.766 1.00 96.38 85 THR A C 1
ATOM 659 O O . THR A 1 85 ? -13.163 -1.149 13.569 1.00 96.38 85 THR A O 1
ATOM 662 N N . LEU A 1 86 ? -12.294 -0.075 15.352 1.00 95.75 86 LEU A N 1
ATOM 663 C CA . LEU A 1 86 ? -11.175 0.522 14.633 1.00 95.75 86 LEU A CA 1
ATOM 664 C C . LEU A 1 86 ? -10.244 -0.548 14.052 1.00 95.75 86 LEU A C 1
ATOM 666 O O . LEU A 1 86 ? -9.837 -0.436 12.898 1.00 95.75 86 LEU A O 1
ATOM 670 N N . TYR A 1 87 ? -9.963 -1.625 14.793 1.00 95.50 87 TYR A N 1
ATOM 671 C CA . TYR A 1 87 ? -9.173 -2.754 14.296 1.00 95.50 87 TYR A CA 1
ATOM 672 C C . TYR A 1 87 ? -9.787 -3.364 13.026 1.00 95.50 87 TYR A C 1
ATOM 674 O O . TYR A 1 87 ? -9.087 -3.564 12.031 1.00 95.50 87 TYR A O 1
ATOM 682 N N . LYS A 1 88 ? -11.103 -3.616 13.014 1.00 95.81 88 LYS A N 1
ATOM 683 C CA . LYS A 1 88 ? -11.804 -4.166 11.839 1.00 95.81 88 LYS A CA 1
ATOM 684 C C . LYS A 1 88 ? -11.787 -3.202 10.652 1.00 95.81 88 LYS A C 1
ATOM 686 O O . LYS A 1 88 ? -11.562 -3.627 9.516 1.00 95.81 88 LYS A O 1
ATOM 691 N N . GLN A 1 89 ? -11.996 -1.910 10.903 1.00 96.00 89 GLN A N 1
ATOM 692 C CA . GLN A 1 89 ? -11.915 -0.869 9.875 1.00 96.00 89 GLN A CA 1
ATOM 693 C C . GLN A 1 89 ? -10.505 -0.790 9.272 1.00 96.00 89 GLN A C 1
ATOM 695 O O . GLN A 1 89 ? -10.358 -0.827 8.049 1.00 96.00 89 GLN A O 1
ATOM 700 N N . ALA A 1 90 ? -9.469 -0.774 10.114 1.00 94.75 90 ALA A N 1
ATOM 701 C CA . ALA A 1 90 ? -8.074 -0.768 9.689 1.00 94.75 90 ALA A CA 1
ATOM 702 C C . ALA A 1 90 ? -7.714 -2.031 8.890 1.00 94.75 90 ALA A C 1
ATOM 704 O O . ALA A 1 90 ? -7.081 -1.930 7.842 1.00 94.75 90 ALA A O 1
ATOM 705 N N . ASN A 1 91 ? -8.174 -3.213 9.315 1.00 94.69 91 ASN A N 1
ATOM 706 C CA . ASN A 1 91 ? -7.956 -4.469 8.591 1.00 94.69 91 ASN A CA 1
ATOM 707 C C . ASN A 1 91 ? -8.567 -4.432 7.173 1.00 94.69 91 ASN A C 1
ATOM 709 O O . ASN A 1 91 ? -7.910 -4.803 6.193 1.00 94.69 91 ASN A O 1
ATOM 713 N N . LYS A 1 92 ? -9.790 -3.900 7.039 1.00 95.50 92 LYS A N 1
ATOM 714 C CA . LYS A 1 92 ? -10.453 -3.710 5.740 1.00 95.50 92 LYS A CA 1
ATOM 715 C C . LYS A 1 92 ? -9.671 -2.758 4.829 1.00 95.50 92 LYS A C 1
ATOM 717 O O . LYS A 1 92 ? -9.499 -3.052 3.646 1.00 95.50 92 LYS A O 1
ATOM 722 N N . ILE A 1 93 ? -9.191 -1.633 5.363 1.00 95.62 93 ILE A N 1
ATOM 723 C CA . ILE A 1 93 ? -8.377 -0.663 4.612 1.00 95.62 93 ILE A CA 1
ATOM 724 C C . ILE A 1 93 ? -7.057 -1.305 4.175 1.00 95.62 93 ILE A C 1
ATOM 726 O O . ILE A 1 93 ? -6.721 -1.265 2.993 1.00 95.62 93 ILE A O 1
ATOM 730 N N . ASN A 1 94 ? -6.359 -1.973 5.095 1.00 95.19 94 ASN A N 1
ATOM 731 C CA . ASN A 1 94 ? -5.096 -2.654 4.821 1.00 95.19 94 ASN A CA 1
ATOM 732 C C . ASN A 1 94 ? -5.244 -3.712 3.716 1.00 95.19 94 ASN A C 1
ATOM 734 O O . ASN A 1 94 ? -4.408 -3.812 2.824 1.00 95.19 94 ASN A O 1
ATOM 738 N N . SER A 1 95 ? -6.349 -4.462 3.712 1.00 96.19 95 SER A N 1
ATOM 739 C CA . SER A 1 95 ? -6.641 -5.437 2.654 1.00 96.19 95 SER A CA 1
ATOM 740 C C . SER A 1 95 ? -6.741 -4.789 1.265 1.00 96.19 95 SER A C 1
ATOM 742 O O . SER A 1 95 ? -6.231 -5.350 0.292 1.00 96.19 95 SER A O 1
ATOM 744 N N . ARG A 1 96 ? -7.341 -3.592 1.162 1.00 96.31 96 ARG A N 1
ATOM 745 C CA . ARG A 1 96 ? -7.403 -2.824 -0.096 1.00 96.31 96 ARG A CA 1
ATOM 746 C C . ARG A 1 96 ? -6.034 -2.282 -0.502 1.00 96.31 96 ARG A C 1
ATOM 748 O O . ARG A 1 96 ? -5.667 -2.423 -1.663 1.00 96.31 96 ARG A O 1
ATOM 755 N N . ILE A 1 97 ? -5.268 -1.729 0.439 1.00 96.19 97 ILE A N 1
ATOM 756 C CA . ILE A 1 97 ? -3.906 -1.233 0.178 1.00 96.19 97 ILE A CA 1
ATOM 757 C C . ILE A 1 97 ? -3.014 -2.371 -0.333 1.00 96.19 97 ILE A C 1
ATOM 759 O O . ILE A 1 97 ? -2.357 -2.222 -1.356 1.00 96.19 97 ILE A O 1
ATOM 763 N N . ASN A 1 98 ? -3.070 -3.549 0.290 1.00 97.00 98 ASN A N 1
ATOM 764 C CA . ASN A 1 98 ? -2.317 -4.725 -0.156 1.00 97.00 98 ASN A CA 1
ATOM 765 C C . ASN A 1 98 ? -2.758 -5.245 -1.530 1.00 97.00 98 ASN A C 1
ATOM 767 O O . ASN A 1 98 ? -1.984 -5.895 -2.228 1.00 97.00 98 ASN A O 1
ATOM 771 N N . HIS A 1 99 ? -4.013 -5.033 -1.929 1.00 96.75 99 HIS A N 1
ATOM 772 C CA . HIS A 1 99 ? -4.439 -5.332 -3.293 1.00 96.75 99 HIS A CA 1
ATOM 773 C C . HIS A 1 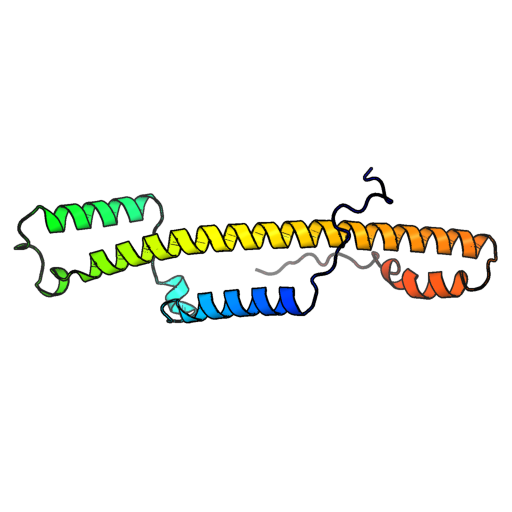99 ? -3.819 -4.354 -4.300 1.00 96.75 99 HIS A C 1
ATOM 775 O O . HIS A 1 99 ? -3.236 -4.810 -5.278 1.00 96.75 99 HIS A O 1
ATOM 781 N N . ILE A 1 100 ? -3.859 -3.047 -4.019 1.00 96.69 100 ILE A N 1
ATOM 782 C CA . ILE A 1 100 ? -3.233 -2.014 -4.862 1.00 96.69 100 ILE A CA 1
ATOM 783 C C . ILE A 1 100 ? -1.721 -2.249 -4.975 1.00 96.69 100 ILE A C 1
ATOM 785 O O . ILE A 1 100 ? -1.181 -2.240 -6.075 1.00 96.69 100 ILE A O 1
ATOM 789 N N . ALA A 1 101 ? -1.047 -2.543 -3.860 1.00 96.94 101 ALA A N 1
ATOM 790 C CA . ALA A 1 101 ? 0.381 -2.847 -3.848 1.00 96.94 101 ALA A CA 1
ATOM 791 C C . ALA A 1 101 ? 0.726 -4.064 -4.723 1.00 96.94 101 ALA A C 1
ATOM 793 O O . ALA A 1 101 ? 1.721 -4.041 -5.437 1.00 96.94 101 ALA A O 1
ATOM 794 N N . ARG A 1 102 ? -0.110 -5.112 -4.715 1.00 97.44 102 ARG A N 1
ATOM 795 C CA . ARG A 1 102 ? 0.072 -6.271 -5.604 1.00 97.44 102 ARG A CA 1
ATOM 796 C C . ARG A 1 102 ? -0.074 -5.896 -7.077 1.00 97.44 102 ARG A C 1
ATOM 798 O O . ARG A 1 102 ? 0.768 -6.300 -7.862 1.00 97.44 102 ARG A O 1
ATOM 805 N N . LEU A 1 103 ? -1.072 -5.082 -7.428 1.00 96.06 103 LEU A N 1
ATOM 806 C CA . LEU A 1 103 ? -1.224 -4.587 -8.801 1.00 96.06 103 LEU A CA 1
ATOM 807 C C . LEU A 1 103 ? 0.008 -3.795 -9.257 1.00 96.06 103 LEU A C 1
ATOM 809 O O . LEU A 1 103 ? 0.482 -4.003 -10.368 1.00 96.06 103 LEU A O 1
ATOM 813 N N . LEU A 1 104 ? 0.552 -2.930 -8.396 1.00 95.44 104 LEU A N 1
ATOM 814 C CA . LEU A 1 104 ? 1.777 -2.185 -8.697 1.00 95.44 104 LEU A CA 1
ATOM 815 C C . LEU A 1 104 ? 2.976 -3.119 -8.899 1.00 95.44 104 LEU A C 1
ATOM 817 O O . LEU A 1 104 ? 3.680 -2.979 -9.892 1.00 95.44 104 LEU A O 1
ATOM 821 N N . LEU A 1 105 ? 3.165 -4.108 -8.020 1.00 96.75 105 LEU A N 1
ATOM 822 C CA . LEU A 1 105 ? 4.235 -5.104 -8.158 1.00 96.75 105 LEU A CA 1
ATOM 823 C C . LEU A 1 105 ? 4.111 -5.926 -9.449 1.00 96.75 105 LEU A C 1
ATOM 825 O O . LEU A 1 105 ? 5.123 -6.247 -10.073 1.00 96.75 105 LEU A O 1
ATOM 829 N N . ASP A 1 106 ? 2.889 -6.263 -9.859 1.00 95.88 106 ASP A N 1
ATOM 830 C CA . ASP A 1 106 ? 2.641 -6.973 -11.112 1.00 95.88 106 ASP A CA 1
ATOM 831 C C . ASP A 1 106 ? 2.987 -6.090 -12.321 1.00 95.88 106 ASP A C 1
ATOM 833 O O . ASP A 1 106 ? 3.694 -6.545 -13.223 1.00 95.88 106 ASP A O 1
ATOM 837 N N . VAL A 1 107 ? 2.571 -4.816 -12.318 1.00 95.00 107 VAL A N 1
ATOM 838 C CA . VAL A 1 107 ? 2.934 -3.840 -13.361 1.00 95.00 107 VAL A CA 1
ATOM 839 C C . VAL A 1 107 ? 4.450 -3.670 -13.434 1.00 95.00 107 VAL A C 1
ATOM 841 O O . VAL A 1 107 ? 5.014 -3.831 -14.513 1.00 95.00 107 VAL A O 1
ATOM 844 N N . GLU A 1 108 ? 5.120 -3.427 -12.303 1.00 95.38 108 GLU A N 1
ATOM 845 C CA . GLU A 1 108 ? 6.583 -3.321 -12.218 1.00 95.38 108 GLU A CA 1
ATOM 846 C C . GLU A 1 108 ? 7.265 -4.557 -12.803 1.00 95.38 108 GLU A C 1
ATOM 848 O O . GLU A 1 108 ? 8.216 -4.448 -13.578 1.00 95.38 108 GLU A O 1
ATOM 853 N N . ARG A 1 109 ? 6.771 -5.752 -12.462 1.00 95.38 109 ARG A N 1
ATOM 854 C CA . ARG A 1 109 ? 7.336 -7.006 -12.953 1.00 95.38 109 ARG A CA 1
ATOM 855 C C . ARG A 1 109 ? 7.179 -7.153 -14.463 1.00 95.38 109 ARG A C 1
ATOM 857 O O . ARG A 1 109 ? 8.127 -7.614 -15.102 1.00 95.38 109 ARG A O 1
ATOM 864 N N . ILE A 1 110 ? 6.017 -6.797 -15.009 1.00 94.25 110 ILE A N 1
ATOM 865 C CA . ILE A 1 110 ? 5.728 -6.858 -16.446 1.00 94.25 110 ILE A CA 1
ATOM 866 C C . ILE A 1 110 ? 6.646 -5.893 -17.201 1.00 94.25 110 ILE A C 1
ATOM 868 O O . ILE A 1 110 ? 7.460 -6.345 -18.009 1.00 94.25 110 ILE A O 1
ATOM 872 N N . VAL A 1 111 ? 6.620 -4.602 -16.853 1.00 94.25 111 VAL A N 1
ATOM 873 C CA . VAL A 1 111 ? 7.401 -3.583 -17.573 1.00 94.25 111 VAL A CA 1
ATOM 874 C C . VAL A 1 111 ? 8.908 -3.808 -17.423 1.00 94.25 111 VAL A C 1
ATOM 876 O O . VAL A 1 111 ? 9.667 -3.611 -18.372 1.00 94.25 111 VAL A O 1
ATOM 879 N N . ALA A 1 112 ? 9.371 -4.298 -16.264 1.00 93.69 112 ALA A N 1
ATOM 880 C CA . ALA A 1 112 ? 10.775 -4.652 -16.068 1.00 93.69 112 ALA A CA 1
ATOM 881 C C . ALA A 1 112 ? 11.185 -5.862 -16.916 1.00 93.69 112 ALA A C 1
ATOM 883 O O . ALA A 1 112 ? 12.286 -5.879 -17.474 1.00 93.69 112 ALA A O 1
ATOM 884 N N . HIS A 1 113 ? 10.325 -6.881 -17.020 1.00 93.69 113 HIS A N 1
ATOM 885 C CA . HIS A 1 113 ? 10.584 -8.037 -17.875 1.00 93.69 113 HIS A CA 1
ATOM 886 C C . HIS A 1 113 ? 10.716 -7.623 -19.342 1.00 93.69 113 HIS A C 1
ATOM 888 O O . HIS A 1 113 ? 11.639 -8.078 -20.021 1.00 93.69 113 HIS A O 1
ATOM 894 N N . GLU A 1 114 ? 9.838 -6.745 -19.811 1.00 91.94 114 GLU A N 1
ATOM 895 C CA . GLU A 1 114 ? 9.802 -6.266 -21.193 1.00 91.94 114 GLU A CA 1
ATOM 896 C C . GLU A 1 114 ? 11.009 -5.394 -21.516 1.00 91.94 114 GLU A C 1
ATOM 898 O O . GLU A 1 114 ? 11.767 -5.704 -22.441 1.00 91.94 114 GLU A O 1
ATOM 903 N N . ALA A 1 115 ? 11.262 -4.375 -20.692 1.00 93.12 115 ALA A N 1
ATOM 904 C CA . ALA A 1 115 ? 12.408 -3.491 -20.851 1.00 93.12 115 ALA A CA 1
ATOM 905 C C . ALA A 1 115 ? 13.727 -4.278 -20.836 1.00 93.12 115 ALA A C 1
ATOM 907 O O . ALA A 1 115 ? 14.594 -4.079 -21.692 1.00 93.12 115 ALA A O 1
ATOM 908 N N . TYR A 1 116 ? 13.875 -5.227 -19.905 1.00 94.25 116 TYR A N 1
ATOM 909 C CA . TYR A 1 116 ? 15.087 -6.033 -19.816 1.00 94.25 1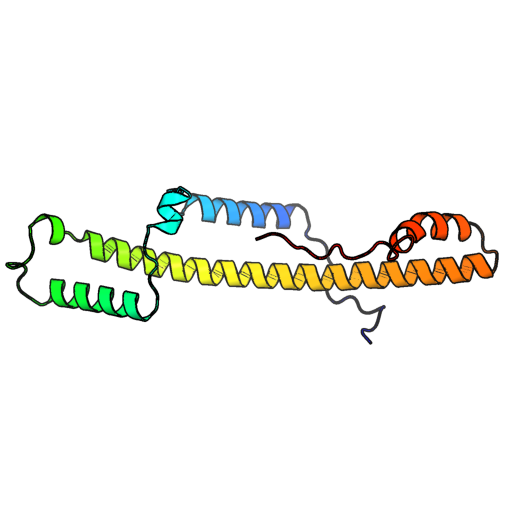16 TYR A CA 1
ATOM 910 C C . TYR A 1 116 ? 15.232 -7.009 -20.989 1.00 94.25 116 TYR A C 1
ATOM 912 O O . TYR A 1 116 ? 16.328 -7.155 -21.534 1.00 94.25 116 TYR A O 1
ATOM 920 N N . SER A 1 117 ? 14.145 -7.649 -21.423 1.00 93.75 117 SER A N 1
ATOM 921 C CA . SER A 1 117 ? 14.167 -8.560 -22.575 1.00 93.75 117 SER A CA 1
ATOM 922 C C . SER A 1 117 ? 14.554 -7.831 -23.862 1.00 93.75 117 SER A C 1
ATOM 924 O O . SER A 1 117 ? 15.393 -8.331 -24.617 1.00 93.75 117 SER A O 1
ATOM 926 N N . MET A 1 118 ? 14.029 -6.622 -24.074 1.00 93.12 118 MET A N 1
ATOM 927 C CA . MET A 1 118 ? 14.407 -5.772 -25.203 1.00 93.12 118 MET A CA 1
ATOM 928 C C . MET A 1 118 ? 15.862 -5.310 -25.116 1.00 93.12 118 MET A C 1
ATOM 930 O O . MET A 1 118 ? 16.594 -5.404 -26.101 1.00 93.12 118 MET A O 1
ATOM 934 N N . ALA A 1 119 ? 16.337 -4.910 -23.933 1.00 94.44 119 ALA A N 1
ATOM 935 C CA . ALA A 1 119 ? 17.744 -4.561 -23.734 1.00 94.44 119 ALA A CA 1
ATOM 936 C C . ALA A 1 119 ? 18.690 -5.738 -24.051 1.00 94.44 119 ALA A C 1
ATOM 938 O O . ALA A 1 119 ? 19.727 -5.551 -24.694 1.00 94.44 119 ALA A O 1
ATOM 939 N N . LEU A 1 120 ? 18.327 -6.967 -23.662 1.00 94.69 120 LEU A N 1
ATOM 940 C CA . LEU A 1 120 ? 19.080 -8.177 -24.011 1.00 94.69 120 LEU A CA 1
ATOM 941 C C . LEU A 1 120 ? 19.074 -8.452 -25.521 1.00 94.69 120 LEU A C 1
ATOM 943 O O . LEU A 1 120 ? 20.096 -8.874 -26.068 1.00 94.69 120 LEU A O 1
ATOM 947 N N . ALA A 1 121 ? 17.945 -8.225 -26.197 1.00 94.62 121 ALA A N 1
ATOM 948 C CA . ALA A 1 121 ? 17.846 -8.363 -27.647 1.00 94.62 121 ALA A CA 1
ATOM 949 C C . ALA A 1 121 ? 18.729 -7.331 -28.368 1.00 94.62 121 ALA A C 1
ATOM 951 O O . ALA A 1 121 ? 19.516 -7.712 -29.236 1.00 94.62 121 ALA A O 1
ATOM 952 N N . HIS A 1 122 ? 18.682 -6.061 -27.950 1.00 94.25 122 HIS A N 1
ATOM 953 C CA . HIS A 1 122 ? 19.560 -5.004 -28.462 1.00 94.25 122 HIS A CA 1
ATOM 954 C C . HIS A 1 122 ? 21.035 -5.376 -28.303 1.00 94.25 122 HIS A C 1
ATOM 956 O O . HIS A 1 122 ? 21.788 -5.330 -29.272 1.00 94.25 122 HIS A O 1
ATOM 962 N N . TYR A 1 123 ? 21.441 -5.831 -27.113 1.00 95.81 123 TYR A N 1
ATOM 963 C CA . TYR A 1 123 ? 22.821 -6.247 -26.868 1.00 95.81 123 TYR A CA 1
ATOM 964 C C . TYR A 1 123 ? 23.276 -7.359 -27.823 1.00 95.81 123 TYR A C 1
ATOM 966 O O . TYR A 1 123 ? 24.339 -7.256 -28.436 1.00 95.81 123 TYR A O 1
ATOM 974 N N . LYS A 1 124 ? 22.456 -8.402 -28.012 1.00 95.00 124 LYS A N 1
ATOM 975 C CA . LYS A 1 124 ? 22.760 -9.491 -28.955 1.00 95.00 124 LYS A CA 1
ATOM 976 C C . LYS A 1 124 ? 22.894 -8.987 -30.391 1.00 95.00 124 LYS A C 1
ATOM 978 O O . LYS A 1 124 ? 23.803 -9.417 -31.098 1.00 95.00 124 LYS A O 1
ATOM 983 N N . LEU A 1 125 ? 22.022 -8.077 -30.822 1.00 95.31 125 LEU A N 1
ATOM 984 C CA . LEU A 1 125 ? 22.103 -7.482 -32.157 1.00 95.31 125 LEU A CA 1
ATOM 985 C C . LEU A 1 125 ? 23.375 -6.647 -32.327 1.00 95.31 125 LEU A C 1
ATOM 987 O O . LEU A 1 125 ? 24.039 -6.777 -33.353 1.00 95.31 125 LEU A O 1
ATOM 991 N N . TYR A 1 126 ? 23.789 -5.882 -31.314 1.00 96.81 126 TYR A N 1
ATOM 992 C CA . TYR A 1 126 ? 25.073 -5.175 -31.347 1.00 96.81 126 TYR A CA 1
ATOM 993 C C . TYR A 1 126 ? 26.268 -6.132 -31.380 1.00 96.81 126 TYR A C 1
ATOM 995 O O . TYR A 1 126 ? 27.224 -5.880 -32.111 1.00 96.81 126 TYR A O 1
ATOM 1003 N N . GLN A 1 127 ? 26.213 -7.271 -30.681 1.00 96.06 127 GLN A N 1
ATOM 1004 C CA . GLN A 1 127 ? 27.248 -8.305 -30.791 1.00 96.06 127 GLN A CA 1
ATOM 1005 C C . GLN A 1 127 ? 27.341 -8.883 -32.209 1.00 96.06 127 GLN A C 1
ATOM 1007 O O . GLN A 1 127 ? 28.446 -9.088 -32.713 1.00 96.06 127 GLN A O 1
ATOM 1012 N N . VAL A 1 128 ? 26.203 -9.141 -32.862 1.00 96.75 128 VAL A N 1
ATOM 1013 C CA . VAL A 1 128 ? 26.165 -9.581 -34.267 1.00 96.75 128 VAL A CA 1
ATOM 1014 C C . VAL A 1 128 ? 26.713 -8.487 -35.183 1.00 96.75 128 VAL A C 1
ATOM 1016 O O . VAL A 1 128 ? 27.596 -8.763 -35.989 1.00 96.75 128 VAL A O 1
ATOM 1019 N N . GLY A 1 129 ? 26.268 -7.241 -35.017 1.00 96.12 129 GLY A N 1
ATOM 1020 C CA . GLY A 1 129 ? 26.746 -6.102 -35.800 1.00 96.12 129 GLY A CA 1
ATOM 1021 C C . GLY A 1 129 ? 28.251 -5.877 -35.667 1.00 96.12 129 GLY A C 1
ATOM 1022 O O . GLY A 1 129 ? 28.924 -5.649 -36.666 1.00 96.12 129 GLY A O 1
ATOM 1023 N N . ASN A 1 130 ? 28.804 -6.034 -34.462 1.00 96.50 130 ASN A N 1
ATOM 1024 C CA . ASN A 1 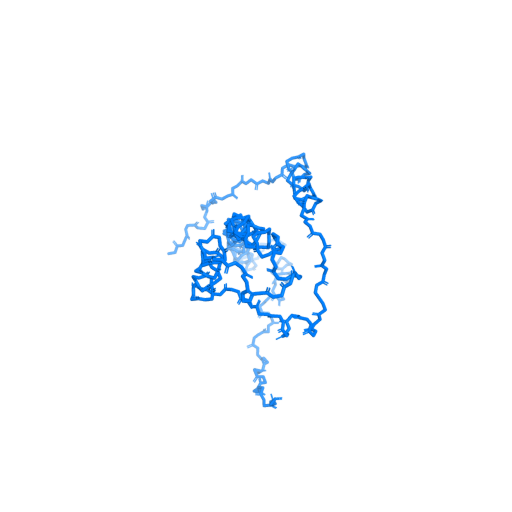130 ? 30.241 -5.937 -34.220 1.00 96.50 130 ASN A CA 1
ATOM 1025 C C . ASN A 1 130 ? 31.018 -7.031 -34.973 1.00 96.50 130 ASN A C 1
ATOM 1027 O O . ASN A 1 130 ? 32.030 -6.742 -35.604 1.00 96.50 130 ASN A O 1
ATOM 1031 N N . LYS A 1 131 ? 30.516 -8.277 -34.983 1.00 95.62 131 LYS A N 1
ATOM 1032 C CA . LYS A 1 131 ? 31.119 -9.381 -35.758 1.00 95.62 131 LYS A CA 1
ATOM 1033 C C . LYS A 1 131 ? 31.083 -9.139 -37.267 1.00 95.62 131 LYS A C 1
ATOM 1035 O O . LYS A 1 131 ? 31.977 -9.593 -37.971 1.00 95.62 131 LYS A O 1
ATOM 1040 N N . LEU A 1 132 ? 30.059 -8.440 -37.749 1.00 95.75 132 LEU A N 1
ATOM 1041 C CA . LEU A 1 132 ? 29.905 -8.060 -39.153 1.00 95.75 132 LEU A CA 1
ATOM 1042 C C . LEU A 1 132 ? 30.669 -6.775 -39.519 1.00 95.75 132 LEU A C 1
ATOM 1044 O O . LEU A 1 132 ? 30.631 -6.362 -40.673 1.00 95.75 132 LEU A O 1
ATOM 1048 N N . GLY A 1 133 ? 31.350 -6.134 -38.562 1.00 94.50 133 GLY A N 1
ATOM 1049 C CA . GLY A 1 133 ? 32.091 -4.894 -38.795 1.00 94.50 133 GLY A CA 1
ATOM 1050 C C . GLY A 1 133 ? 31.205 -3.661 -39.004 1.00 94.50 133 GLY A C 1
ATOM 1051 O O . GLY A 1 133 ? 31.651 -2.691 -39.613 1.00 94.50 133 GLY A O 1
ATOM 1052 N N . LEU A 1 134 ? 29.955 -3.679 -38.524 1.00 95.81 134 LEU A N 1
ATOM 1053 C CA . LEU A 1 134 ? 29.059 -2.530 -38.645 1.00 95.81 134 LEU A CA 1
ATOM 1054 C C . LEU A 1 134 ? 29.570 -1.334 -37.817 1.00 95.81 134 LEU A C 1
ATOM 1056 O O . LEU A 1 134 ? 30.022 -1.522 -36.679 1.00 95.81 134 LEU A O 1
ATOM 1060 N N . PRO A 1 135 ? 29.455 -0.096 -38.338 1.00 94.00 135 PRO A N 1
ATOM 1061 C CA . PRO A 1 135 ? 29.839 1.109 -37.607 1.00 94.00 135 PRO A CA 1
ATOM 1062 C C . PRO A 1 135 ? 29.160 1.205 -36.236 1.00 94.00 135 PRO A C 1
ATOM 1064 O O . PRO A 1 135 ? 27.999 0.832 -36.080 1.00 94.00 135 PRO A O 1
ATOM 1067 N N . ASN A 1 136 ? 29.880 1.729 -35.240 1.00 91.38 136 ASN A N 1
ATOM 1068 C CA . ASN A 1 136 ? 29.420 1.966 -33.860 1.00 91.38 136 ASN A CA 1
ATOM 1069 C C . ASN A 1 136 ? 28.996 0.723 -33.047 1.00 91.38 136 ASN A C 1
ATOM 1071 O O . ASN A 1 136 ? 28.806 0.831 -31.835 1.00 91.38 136 ASN A O 1
ATOM 1075 N N . ALA A 1 137 ? 28.909 -0.467 -33.652 1.00 93.50 137 ALA A N 1
ATOM 1076 C CA . ALA A 1 137 ? 28.481 -1.679 -32.954 1.00 93.50 137 ALA A CA 1
ATOM 1077 C C . ALA A 1 137 ? 29.477 -2.120 -31.867 1.00 93.50 137 ALA A C 1
ATOM 1079 O O . ALA A 1 137 ? 29.060 -2.552 -30.795 1.00 93.50 137 ALA A O 1
ATOM 1080 N N . LYS A 1 138 ? 30.788 -1.949 -32.097 1.00 94.12 138 LYS A N 1
ATOM 1081 C CA . LYS A 1 138 ? 31.828 -2.205 -31.086 1.00 94.12 138 LYS A CA 1
ATOM 1082 C C . LYS A 1 138 ? 31.630 -1.342 -29.837 1.00 94.12 138 LYS A C 1
ATOM 1084 O O . LYS A 1 138 ? 31.573 -1.871 -28.733 1.00 94.12 138 LYS A O 1
ATOM 1089 N N . THR A 1 139 ? 31.459 -0.034 -30.027 1.00 95.75 139 THR A N 1
ATOM 1090 C CA . THR A 1 139 ? 31.224 0.924 -28.940 1.00 95.75 139 THR A CA 1
ATOM 1091 C C . THR A 1 139 ? 29.945 0.592 -28.170 1.00 95.75 139 THR A C 1
ATOM 1093 O O . THR A 1 139 ? 29.955 0.600 -26.943 1.00 95.75 139 THR A O 1
ATOM 1096 N N . ALA A 1 140 ? 28.862 0.234 -28.869 1.00 94.12 140 ALA A N 1
ATOM 1097 C CA . ALA A 1 140 ? 27.610 -0.178 -28.234 1.00 94.12 140 ALA A CA 1
ATOM 1098 C C . ALA A 1 140 ? 27.769 -1.463 -27.396 1.00 94.12 140 ALA A C 1
ATOM 1100 O O . ALA A 1 140 ? 27.269 -1.530 -26.273 1.00 94.12 140 ALA A O 1
ATOM 1101 N N . VAL A 1 141 ? 28.505 -2.468 -27.896 1.00 94.75 141 VAL A N 1
ATOM 1102 C CA . VAL A 1 141 ? 28.834 -3.674 -27.115 1.00 94.75 141 VAL A CA 1
ATOM 1103 C C . VAL A 1 141 ? 29.618 -3.291 -25.864 1.00 94.75 141 VAL A C 1
ATOM 1105 O O . VAL A 1 141 ? 29.199 -3.655 -24.773 1.00 94.75 141 VAL A O 1
ATOM 1108 N N . GLU A 1 142 ? 30.698 -2.519 -25.992 1.00 94.44 142 GLU A N 1
ATOM 1109 C CA . GLU A 1 142 ? 31.552 -2.114 -24.866 1.00 94.44 142 GLU A CA 1
ATOM 1110 C C . GLU A 1 142 ? 30.771 -1.367 -23.769 1.00 94.44 142 GLU A C 1
ATOM 1112 O O . GLU A 1 142 ? 30.983 -1.628 -22.582 1.00 94.44 142 GLU A O 1
ATOM 1117 N N . GLN A 1 143 ? 29.817 -0.510 -24.152 1.00 94.38 143 GLN A N 1
ATOM 1118 C CA . GLN A 1 143 ? 28.942 0.221 -23.225 1.00 94.38 143 GLN A CA 1
ATOM 1119 C C . GLN A 1 143 ? 27.955 -0.674 -22.461 1.00 94.38 143 GLN A C 1
ATOM 1121 O O . GLN A 1 143 ? 27.520 -0.309 -21.371 1.00 94.38 143 GLN A O 1
ATOM 1126 N N . MET A 1 144 ? 27.588 -1.835 -23.003 1.00 94.50 144 MET A N 1
ATOM 1127 C CA . MET A 1 144 ? 26.614 -2.753 -22.394 1.00 94.50 144 MET A CA 1
ATOM 1128 C C . MET A 1 144 ? 27.276 -3.972 -21.731 1.00 94.50 144 MET A C 1
ATOM 1130 O O . MET A 1 144 ? 26.700 -4.597 -20.839 1.00 94.50 144 MET A O 1
ATOM 1134 N N . GLU A 1 145 ? 28.498 -4.315 -22.141 1.00 93.88 145 GLU A N 1
ATOM 1135 C CA . GLU A 1 145 ? 29.195 -5.545 -21.757 1.00 93.88 145 GLU A CA 1
ATOM 1136 C C . GLU A 1 145 ? 29.555 -5.597 -20.264 1.00 93.88 145 GLU A C 1
ATOM 1138 O O . GLU A 1 145 ? 29.692 -6.688 -19.708 1.00 93.88 145 GLU A O 1
ATOM 1143 N N . TRP A 1 146 ? 29.647 -4.448 -19.575 1.00 90.00 146 TRP A N 1
ATOM 1144 C CA . TRP A 1 146 ? 29.898 -4.391 -18.125 1.00 90.00 146 TRP A CA 1
ATOM 1145 C C . TRP A 1 146 ? 28.905 -5.246 -17.326 1.00 90.00 146 TRP A C 1
ATOM 1147 O O . TRP A 1 146 ? 29.283 -5.857 -16.330 1.00 90.00 146 TRP A O 1
ATOM 1157 N N . ARG A 1 147 ? 27.659 -5.380 -17.806 1.00 87.38 147 ARG A N 1
ATOM 1158 C CA . ARG A 1 147 ? 26.626 -6.221 -17.184 1.00 87.38 147 ARG A CA 1
ATOM 1159 C C . ARG A 1 147 ? 26.992 -7.710 -17.168 1.00 87.38 147 ARG A C 1
ATOM 1161 O O . ARG A 1 147 ? 26.467 -8.457 -16.339 1.00 87.38 147 ARG A O 1
ATOM 1168 N N . PHE A 1 148 ? 27.848 -8.150 -18.085 1.00 88.19 148 PHE A N 1
ATOM 1169 C CA . PHE A 1 148 ? 28.259 -9.546 -18.255 1.00 88.19 148 PHE A CA 1
ATOM 1170 C C . PHE A 1 148 ? 29.702 -9.797 -17.794 1.00 88.19 148 PHE A C 1
ATOM 1172 O O . PHE A 1 148 ? 30.079 -10.943 -17.548 1.00 88.19 148 PHE A O 1
ATOM 1179 N N . LYS A 1 149 ? 30.493 -8.735 -17.597 1.00 82.44 149 LYS A N 1
ATOM 1180 C CA . LYS A 1 149 ? 31.833 -8.772 -16.998 1.00 82.44 149 LYS A CA 1
ATOM 1181 C C . LYS A 1 149 ? 31.738 -8.913 -15.471 1.00 82.44 149 LYS A C 1
ATOM 1183 O O . LYS A 1 149 ? 31.979 -7.959 -14.748 1.00 82.44 149 LYS A O 1
ATOM 1188 N N . SER A 1 150 ? 31.353 -10.106 -15.002 1.00 58.88 150 SER A N 1
ATOM 1189 C CA . SER A 1 150 ? 31.700 -10.737 -13.706 1.00 58.88 150 SER A CA 1
ATOM 1190 C C . SER A 1 150 ? 30.525 -11.523 -13.107 1.00 58.88 150 SER A C 1
ATOM 1192 O O . SER A 1 150 ? 29.615 -10.958 -12.507 1.00 58.88 150 SER A O 1
ATOM 1194 N N . HIS A 1 151 ? 30.577 -12.852 -13.253 1.00 54.06 151 HIS A N 1
ATOM 1195 C CA . HIS A 1 151 ? 30.002 -13.861 -12.342 1.00 54.06 151 HIS A CA 1
ATOM 1196 C C . HIS A 1 151 ? 31.103 -14.889 -11.995 1.00 54.06 151 HIS A C 1
ATOM 1198 O O . HIS A 1 151 ? 30.906 -16.097 -12.073 1.00 54.06 151 HIS A O 1
ATOM 1204 N N . GLY A 1 152 ? 32.305 -14.398 -11.674 1.00 51.47 152 GLY A N 1
ATOM 1205 C CA . GLY A 1 152 ? 33.480 -15.214 -11.336 1.00 51.47 152 GLY A CA 1
ATOM 1206 C C . GLY A 1 152 ? 34.048 -14.940 -9.940 1.00 51.47 152 GLY A C 1
ATOM 1207 O O . GLY A 1 152 ? 35.227 -15.178 -9.716 1.00 51.47 152 GLY A O 1
ATOM 1208 N N . GLY A 1 153 ? 33.250 -14.396 -9.015 1.00 48.34 153 GLY A N 1
ATOM 1209 C CA . GLY A 1 153 ? 33.662 -14.097 -7.640 1.00 48.34 153 GLY A CA 1
ATOM 1210 C C . GLY A 1 153 ? 32.760 -14.818 -6.646 1.00 48.34 153 GLY A C 1
ATOM 1211 O O . GLY A 1 153 ? 31.559 -14.570 -6.613 1.00 48.34 153 GLY A O 1
ATOM 1212 N N . GLY A 1 154 ? 33.340 -15.748 -5.889 1.00 44.88 154 GLY A N 1
ATOM 1213 C CA . GLY A 1 154 ? 32.646 -16.714 -5.047 1.00 44.88 154 GLY A CA 1
ATOM 1214 C C . GLY A 1 154 ? 31.590 -16.138 -4.104 1.00 44.88 154 GLY A C 1
ATOM 1215 O O . GLY A 1 154 ? 31.775 -15.121 -3.440 1.00 44.88 154 GLY A O 1
ATOM 1216 N N . ARG A 1 155 ? 30.496 -16.890 -3.988 1.00 41.88 155 ARG A N 1
ATOM 1217 C CA . ARG A 1 155 ? 29.591 -16.856 -2.844 1.00 41.88 155 ARG A CA 1
ATOM 1218 C C . ARG A 1 155 ? 30.441 -17.052 -1.582 1.00 41.88 155 ARG A C 1
ATOM 1220 O O . ARG A 1 155 ? 30.910 -18.163 -1.338 1.00 41.88 155 ARG A O 1
ATOM 1227 N N . LYS A 1 156 ? 30.671 -15.997 -0.795 1.00 44.62 156 LYS A N 1
ATOM 1228 C CA . LYS A 1 156 ? 31.109 -16.184 0.593 1.00 44.62 156 LYS A CA 1
ATOM 1229 C C . LYS A 1 156 ? 30.020 -17.016 1.273 1.00 44.62 156 LYS A C 1
ATOM 1231 O O . LYS A 1 156 ? 28.848 -16.644 1.225 1.00 44.62 156 LYS A O 1
ATOM 1236 N N . LYS A 1 157 ? 30.396 -18.182 1.808 1.00 48.38 157 LYS A N 1
ATOM 1237 C CA . LYS A 1 157 ? 29.580 -18.866 2.811 1.00 48.38 157 LYS A CA 1
ATOM 1238 C C . LYS A 1 157 ? 29.426 -17.885 3.962 1.00 48.38 157 LYS A C 1
ATOM 1240 O O . LYS A 1 157 ? 30.427 -17.395 4.479 1.00 48.38 157 LYS A O 1
ATOM 1245 N N . ASP A 1 158 ? 28.184 -17.568 4.273 1.00 42.72 158 ASP A N 1
ATOM 1246 C CA . ASP A 1 158 ? 27.842 -16.796 5.450 1.00 42.72 158 ASP A CA 1
ATOM 1247 C C . ASP A 1 158 ? 27.919 -17.763 6.638 1.00 42.72 158 ASP A C 1
ATOM 1249 O O . ASP A 1 158 ? 26.982 -18.512 6.900 1.00 42.72 158 ASP A O 1
ATOM 1253 N N . ASP A 1 159 ? 29.097 -17.844 7.258 1.00 52.34 159 ASP A N 1
ATOM 1254 C CA . ASP A 1 159 ? 29.254 -18.357 8.618 1.00 52.34 159 ASP A CA 1
ATOM 1255 C C . ASP A 1 159 ? 29.286 -17.135 9.540 1.00 52.34 159 ASP A C 1
ATOM 1257 O O . ASP A 1 159 ? 30.352 -16.587 9.815 1.00 52.34 159 ASP A O 1
ATOM 1261 N N . SER A 1 160 ? 28.121 -16.689 10.008 1.00 42.66 160 SER A N 1
ATOM 1262 C CA . SER A 1 160 ? 28.014 -16.078 11.335 1.00 42.66 160 SER A CA 1
ATOM 1263 C C . SER A 1 160 ? 26.563 -16.004 11.807 1.00 42.66 160 SER A C 1
ATOM 1265 O O . SER A 1 160 ? 25.652 -15.698 11.042 1.00 42.66 160 SER A O 1
ATOM 1267 N N . LEU A 1 161 ? 26.434 -16.381 13.078 1.00 39.84 161 LEU A N 1
ATOM 1268 C CA . LEU A 1 161 ? 25.260 -16.560 13.929 1.00 39.84 161 LEU A CA 1
ATOM 1269 C C . LEU A 1 161 ? 24.477 -15.270 14.193 1.00 39.84 161 LEU A C 1
ATOM 1271 O O . LEU A 1 161 ? 25.128 -14.210 14.331 1.00 39.84 161 LEU A O 1
#

Foldseek 3Di:
DPDLPDQPDDDDDDPVNVVVVVVVVVVVVVPDDDDDDDPVRVVPDDDDDPVNLVVLVVVVVCLVPDDCPVPDPVVNDCVSVVVNVVVVVVVVVVVVVVVVVVVVVVVCVRVVVNVVSVVVVVLVVLVVCVVVVHPCSVVVNVVSCVVVPDPDDDDDDPPDD

Sequence (161 aa):
MANITHNLIDQTLDPATLSEIENHLNAVEALLPKKALTADERKKYRGLDVRNLAFVEAALKVQKTLPLTVLPDPMKSEGMEKDLTLYKQANKINSRINHIARLLLDVERIVAHEAYSMALAHYKLYQVGNKLGLPNAKTAVEQMEWRFKSHGGGRKKDDSL

Radius of gyration: 28.27 Å; chains: 1; bounding box: 59×34×78 Å

Secondary structure (DSSP, 8-state):
---TT--S------HHHHHHHHHHHHHHHHHSPP-PPPHHHHHHSPP--HHHHHHHHHHHHHHHHS-GGGS-GGGGSTHHHHHHHHHHHHHHHHHHHHHHHHHHHHHHHHHHHHHHHHHHHHHHHHHHHHHTT-TTHHHHHHHHHTTTS---S--------

pLDDT: mean 88.43, std 13.73, range [39.84, 98.0]